Protein AF-A0A2V7PNG8-F1 (afdb_monomer_lite)

Sequence (166 aa):
MQPSFSPGNSGARDGFGFNGSASGFPTGAVTLTGGGVYDPATASNTVPTETFVHSGGGFRCTAAVSQGPLSGCAEGEGVRWDTVQLLASTPFKCTGATTEAGKTATTGDHVVVLLADFYRAGDGIDESFTAKMIVSETDLDPVLPGVQNLWVEGVGCGPAVAHFSH

Secondary structure (DSSP, 8-state):
----------PPPEEEEEEEEEEESSS-EEEEEEEEEE-GGG--SSSS----EEEEEEEEEEE---SSTTTT--TT---EEEEEEE-SEEEE-SS--TTSPPEEEE-BTTEEEEEEEEE-TTSTTS-SEEEEEEEESS-S-TTSSS---EEETTTEEE-EEEEEE-

pLDDT: mean 93.32, std 11.73, range [42.94, 98.81]

Structure (mmCIF, N/CA/C/O backbone):
data_AF-A0A2V7PNG8-F1
#
_entry.id   AF-A0A2V7PNG8-F1
#
loop_
_atom_site.group_PDB
_atom_site.id
_atom_site.type_symbol
_atom_site.label_atom_id
_atom_site.label_alt_id
_atom_site.label_comp_id
_atom_site.label_asym_id
_atom_site.label_entity_id
_atom_site.label_seq_id
_atom_site.pdbx_PDB_ins_code
_atom_site.Cartn_x
_atom_site.Cartn_y
_atom_site.Cartn_z
_atom_site.occupancy
_atom_site.B_iso_or_equiv
_atom_site.auth_seq_id
_atom_site.auth_comp_id
_atom_site.auth_asym_id
_atom_site.auth_atom_id
_atom_site.pdbx_PDB_model_num
ATOM 1 N N . MET A 1 1 ? 18.066 -6.523 -46.101 1.00 45.47 1 MET A N 1
ATOM 2 C CA . MET A 1 1 ? 17.440 -5.938 -44.899 1.00 45.47 1 MET A CA 1
ATOM 3 C C . MET A 1 1 ? 17.789 -6.847 -43.734 1.00 45.47 1 MET A C 1
ATOM 5 O O . MET A 1 1 ? 17.307 -7.970 -43.708 1.00 45.47 1 MET A O 1
ATOM 9 N N . GLN A 1 2 ? 18.717 -6.440 -42.866 1.00 42.94 2 GLN A N 1
ATOM 10 C CA . GLN A 1 2 ? 18.974 -7.168 -41.619 1.00 42.94 2 GLN A CA 1
ATOM 11 C C . GLN A 1 2 ? 17.914 -6.757 -40.591 1.00 42.94 2 GLN A C 1
ATOM 13 O O . GLN A 1 2 ? 17.628 -5.562 -40.499 1.00 42.94 2 GLN A O 1
ATOM 18 N N . PRO A 1 3 ? 17.336 -7.696 -39.828 1.00 50.00 3 PRO A N 1
ATOM 19 C CA . PRO A 1 3 ? 16.522 -7.342 -38.680 1.00 50.00 3 PRO A CA 1
ATOM 20 C C . PRO A 1 3 ? 17.426 -6.704 -37.620 1.00 50.00 3 PRO A C 1
ATOM 22 O O . PRO A 1 3 ? 18.415 -7.291 -37.181 1.00 50.00 3 PRO A O 1
ATOM 25 N N . SER A 1 4 ? 17.105 -5.470 -37.247 1.00 60.12 4 SER A N 1
ATOM 26 C CA . SER A 1 4 ? 17.659 -4.806 -36.076 1.00 60.12 4 SER A CA 1
ATOM 27 C C . SER A 1 4 ? 17.039 -5.437 -34.832 1.00 60.12 4 SER A C 1
ATOM 29 O O . SER A 1 4 ? 15.844 -5.274 -34.590 1.00 60.12 4 SER A O 1
ATOM 31 N N . PHE A 1 5 ? 17.835 -6.160 -34.052 1.00 55.84 5 PHE A N 1
ATOM 32 C CA . PHE A 1 5 ? 17.451 -6.543 -32.699 1.00 55.84 5 PHE A CA 1
ATOM 33 C C . PHE A 1 5 ? 17.743 -5.354 -31.787 1.00 55.84 5 PHE A C 1
ATOM 35 O O . PHE A 1 5 ? 18.904 -4.993 -31.592 1.00 55.84 5 PHE A O 1
ATOM 42 N N . SER A 1 6 ? 16.694 -4.715 -31.272 1.00 62.66 6 SER A N 1
ATOM 43 C CA . SER A 1 6 ? 16.839 -3.747 -30.187 1.00 62.66 6 SER A CA 1
ATOM 44 C C . SER A 1 6 ? 17.440 -4.472 -28.980 1.00 62.66 6 SER A C 1
ATOM 46 O O . SER A 1 6 ? 16.932 -5.539 -28.624 1.00 62.66 6 SER A O 1
ATOM 48 N N . PRO A 1 7 ? 18.499 -3.948 -28.339 1.00 47.41 7 PRO A N 1
ATOM 49 C CA . PRO A 1 7 ? 18.917 -4.472 -27.051 1.00 47.41 7 PRO A CA 1
ATOM 50 C C . PRO A 1 7 ? 17.752 -4.245 -26.086 1.00 47.41 7 PRO A C 1
ATOM 52 O O . PRO A 1 7 ? 17.360 -3.105 -25.838 1.00 47.41 7 PRO A O 1
ATOM 55 N N . GLY A 1 8 ? 17.144 -5.330 -25.604 1.00 48.12 8 GLY A N 1
ATOM 56 C CA . GLY A 1 8 ? 16.192 -5.241 -24.508 1.00 48.12 8 GLY A CA 1
ATOM 57 C C . GLY A 1 8 ? 16.910 -4.587 -23.337 1.00 48.12 8 GLY A C 1
ATOM 58 O O . GLY A 1 8 ? 17.963 -5.071 -22.923 1.00 48.12 8 GLY A O 1
ATOM 59 N N . ASN A 1 9 ? 16.381 -3.467 -22.850 1.00 47.97 9 ASN A N 1
ATOM 60 C CA . ASN A 1 9 ? 16.849 -2.875 -21.610 1.00 47.97 9 ASN A CA 1
ATOM 61 C C . ASN A 1 9 ? 16.560 -3.911 -20.518 1.00 47.97 9 ASN A C 1
ATOM 63 O O . ASN A 1 9 ? 15.408 -4.100 -20.133 1.00 47.97 9 ASN A O 1
ATOM 67 N N . SER A 1 10 ? 17.573 -4.660 -20.087 1.00 48.75 10 SER A N 1
ATOM 68 C CA . SER A 1 10 ? 17.482 -5.452 -18.868 1.00 48.75 10 SER A CA 1
ATOM 69 C C . SER A 1 10 ? 17.527 -4.458 -17.714 1.00 48.75 10 SER A C 1
ATOM 71 O O . SER A 1 10 ? 18.589 -4.243 -17.129 1.00 48.75 10 SER A O 1
ATOM 73 N N . GLY A 1 11 ? 16.415 -3.761 -17.468 1.00 59.41 11 GLY A N 1
ATOM 74 C CA . GLY A 1 11 ? 16.283 -2.9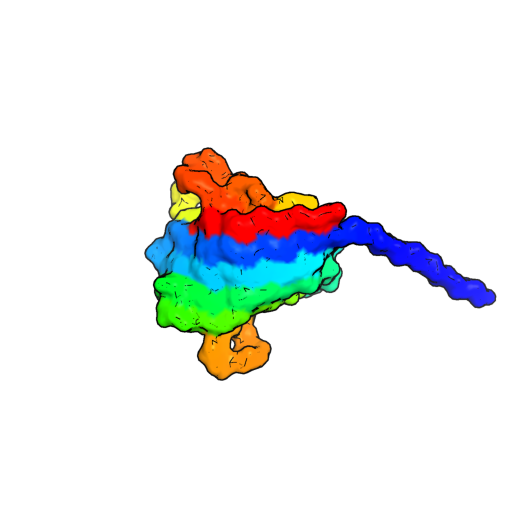51 -16.267 1.00 59.41 11 GLY A CA 1
ATOM 75 C C . GLY A 1 11 ? 16.569 -3.833 -15.058 1.00 59.41 11 GLY A C 1
ATOM 76 O O . GLY A 1 11 ? 16.237 -5.027 -15.062 1.00 59.41 11 GLY A O 1
ATOM 77 N N . ALA A 1 12 ? 17.286 -3.277 -14.082 1.00 79.56 12 ALA A N 1
ATOM 78 C CA . ALA A 1 12 ? 17.491 -3.952 -12.813 1.00 79.56 12 ALA A CA 1
ATOM 79 C C . ALA A 1 12 ? 16.104 -4.236 -12.230 1.00 79.56 12 ALA A C 1
ATOM 81 O O . ALA A 1 12 ? 15.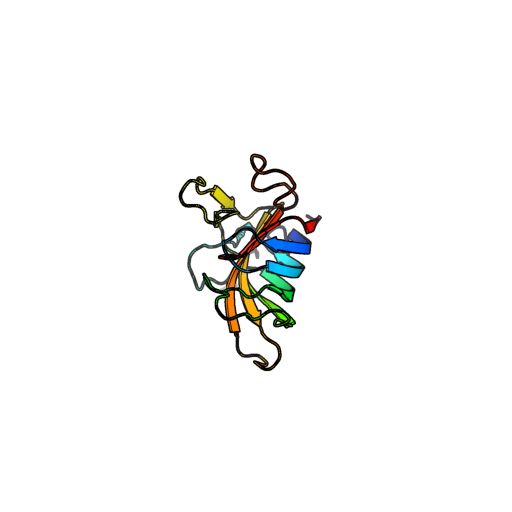266 -3.340 -12.135 1.00 79.56 12 ALA A O 1
ATOM 82 N N . ARG A 1 13 ? 15.831 -5.515 -11.981 1.00 92.00 13 ARG A N 1
ATOM 83 C CA . ARG A 1 13 ? 14.548 -5.952 -11.450 1.00 92.00 13 ARG A CA 1
ATOM 84 C C . ARG A 1 13 ? 14.698 -6.098 -9.956 1.00 92.00 13 ARG A C 1
ATOM 86 O O . ARG A 1 13 ? 15.485 -6.931 -9.516 1.00 92.00 13 ARG A O 1
ATOM 93 N N . ASP A 1 14 ? 13.884 -5.362 -9.229 1.00 96.00 14 ASP A N 1
ATOM 94 C CA . ASP A 1 14 ? 13.844 -5.414 -7.782 1.00 96.00 14 ASP A CA 1
ATOM 95 C C . ASP A 1 14 ? 12.798 -6.425 -7.325 1.00 96.00 14 ASP A C 1
ATOM 97 O O . ASP A 1 14 ? 11.709 -6.547 -7.895 1.00 96.00 14 ASP A O 1
ATOM 101 N N . GLY A 1 15 ? 13.141 -7.175 -6.288 1.00 97.56 15 GLY A N 1
ATOM 102 C CA . GLY A 1 15 ? 12.228 -8.046 -5.563 1.00 97.56 15 GLY A CA 1
ATOM 103 C C . GLY A 1 15 ? 11.742 -7.367 -4.292 1.00 97.56 15 GLY A C 1
ATOM 104 O O . GLY A 1 15 ? 12.505 -6.666 -3.631 1.00 97.56 15 GLY A O 1
ATOM 105 N N . PHE A 1 16 ? 10.491 -7.614 -3.912 1.00 98.38 16 PHE A N 1
ATOM 106 C CA . PHE A 1 16 ? 9.974 -7.205 -2.609 1.00 98.38 16 PHE A CA 1
ATOM 107 C C . PHE A 1 16 ? 9.065 -8.274 -2.006 1.00 98.38 16 PHE A C 1
ATOM 109 O O . PHE A 1 16 ? 8.413 -9.041 -2.716 1.00 98.38 16 PHE A O 1
ATOM 116 N N . GLY A 1 17 ? 8.995 -8.308 -0.681 1.00 98.44 17 GLY A N 1
ATOM 117 C CA . GLY A 1 17 ? 8.070 -9.144 0.072 1.00 98.44 17 GLY A CA 1
ATOM 118 C C . GLY A 1 17 ? 7.663 -8.461 1.366 1.00 98.44 17 GLY A C 1
ATOM 119 O O . GLY A 1 17 ? 8.470 -7.764 1.978 1.00 98.44 17 GLY A O 1
ATOM 120 N N . PHE A 1 18 ? 6.412 -8.639 1.781 1.00 98.69 18 PHE A N 1
ATOM 121 C CA . PHE A 1 18 ? 5.902 -8.000 2.983 1.00 98.69 18 PHE A CA 1
ATOM 122 C C . PHE A 1 18 ? 4.771 -8.768 3.676 1.00 98.69 18 PHE A C 1
ATOM 124 O O . PHE A 1 18 ? 4.044 -9.568 3.080 1.00 98.69 18 PHE A O 1
ATOM 131 N N . ASN A 1 19 ? 4.612 -8.477 4.964 1.00 98.56 19 ASN A N 1
ATOM 132 C CA . ASN A 1 19 ? 3.458 -8.841 5.778 1.00 98.56 19 ASN A CA 1
ATOM 133 C C . ASN A 1 19 ? 3.186 -7.703 6.765 1.00 98.56 19 ASN A C 1
ATOM 135 O O . ASN A 1 19 ? 4.076 -7.338 7.537 1.00 98.56 19 ASN A O 1
ATOM 139 N N . GLY A 1 20 ? 1.985 -7.132 6.736 1.00 98.38 20 GLY A N 1
ATOM 140 C CA . GLY A 1 20 ? 1.649 -5.999 7.586 1.00 98.38 20 GLY A CA 1
ATOM 141 C C . GLY A 1 20 ? 0.165 -5.692 7.671 1.00 98.38 20 GLY A C 1
ATOM 142 O O . GLY A 1 20 ? -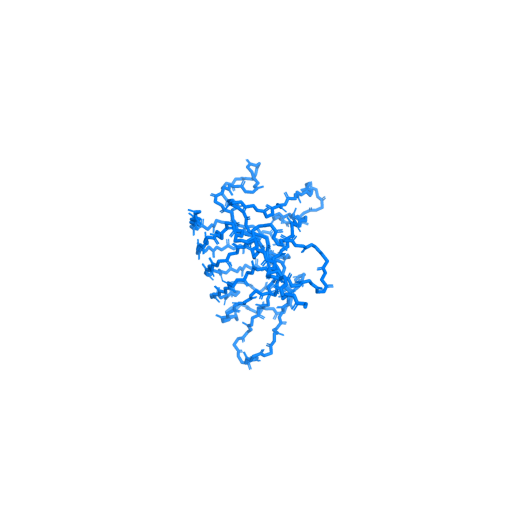0.695 -6.405 7.146 1.00 98.38 20 GLY A O 1
ATOM 143 N N . SER A 1 21 ? -0.126 -4.590 8.348 1.00 98.38 21 SER A N 1
ATOM 144 C CA . SER A 1 21 ? -1.477 -4.063 8.507 1.00 98.38 21 SER A CA 1
ATOM 145 C C . SER A 1 21 ? -1.505 -2.564 8.276 1.00 98.38 21 SER A C 1
ATOM 147 O O . SER A 1 21 ? -0.551 -1.882 8.643 1.00 98.38 21 SER A O 1
ATOM 149 N N . ALA A 1 22 ? -2.608 -2.053 7.739 1.00 98.31 22 ALA A N 1
ATOM 150 C CA . ALA A 1 22 ? -2.826 -0.626 7.547 1.00 98.31 22 ALA A CA 1
ATOM 151 C C . ALA A 1 22 ? -4.169 -0.192 8.141 1.00 98.31 22 ALA A C 1
ATOM 153 O O . ALA A 1 22 ? -5.178 -0.895 8.024 1.00 98.31 22 ALA A O 1
ATOM 154 N N . SER A 1 23 ? -4.169 0.971 8.783 1.00 97.88 23 SER A N 1
ATOM 155 C CA . SER A 1 23 ? -5.347 1.653 9.320 1.00 97.88 23 SER A CA 1
ATOM 156 C C . SER A 1 23 ? -5.029 3.138 9.529 1.00 97.88 23 SER A C 1
ATOM 158 O O . SER A 1 23 ? -3.911 3.591 9.298 1.00 97.88 23 SER A O 1
ATOM 160 N N . GLY A 1 24 ? -6.006 3.934 9.947 1.00 96.12 24 GLY A N 1
ATOM 161 C CA . GLY A 1 24 ? -5.769 5.329 10.332 1.00 96.12 24 GLY A CA 1
ATOM 162 C C . GLY A 1 24 ? -6.768 6.303 9.737 1.00 96.12 24 GLY A C 1
ATOM 163 O O . GLY A 1 24 ? -7.021 7.340 10.346 1.00 96.12 24 GLY A O 1
ATOM 164 N N . PHE A 1 25 ? -7.387 5.963 8.604 1.00 96.19 25 PHE A N 1
ATOM 165 C CA . PHE A 1 25 ? -8.580 6.671 8.146 1.00 96.19 25 PHE A CA 1
ATOM 166 C C . PHE A 1 25 ? -9.740 6.456 9.133 1.00 96.19 25 PHE A C 1
ATOM 168 O O . PHE A 1 25 ? -9.692 5.534 9.951 1.00 96.19 25 PHE A O 1
ATOM 175 N N . PRO A 1 26 ? -10.799 7.291 9.081 1.00 95.81 26 PRO A N 1
ATOM 176 C CA . PRO A 1 26 ? -11.883 7.246 10.065 1.00 95.81 26 PRO A CA 1
ATOM 177 C C . PRO A 1 26 ? -12.559 5.880 10.240 1.00 95.81 26 PRO A C 1
ATOM 179 O O . PRO A 1 26 ? -13.090 5.603 11.313 1.00 95.81 26 PRO A O 1
ATOM 182 N N . THR A 1 27 ? -12.553 5.031 9.210 1.00 95.69 27 THR A N 1
ATOM 183 C CA . THR A 1 27 ? -13.005 3.638 9.310 1.00 95.69 27 THR A CA 1
ATOM 184 C C . THR A 1 27 ? -12.019 2.701 8.623 1.00 95.69 27 THR A C 1
ATOM 186 O O . THR A 1 27 ? -11.191 3.141 7.826 1.00 95.69 27 THR A O 1
ATOM 189 N N . GLY A 1 28 ? -12.149 1.402 8.872 1.00 96.81 28 GLY A N 1
ATOM 190 C CA . GLY A 1 28 ? -11.401 0.394 8.139 1.00 96.81 28 GLY A CA 1
ATOM 191 C C . GLY A 1 28 ? -10.034 0.068 8.725 1.00 96.81 28 GLY A C 1
ATOM 192 O O . GLY A 1 28 ? -9.296 0.915 9.225 1.00 96.81 28 GLY A O 1
ATOM 193 N N . ALA A 1 29 ? -9.703 -1.209 8.628 1.00 98.31 29 ALA A N 1
ATOM 194 C CA . ALA A 1 29 ? -8.377 -1.736 8.880 1.00 98.31 29 ALA A CA 1
ATOM 195 C C . ALA A 1 29 ? -8.194 -2.959 7.990 1.00 98.31 29 ALA A C 1
ATOM 197 O O . ALA A 1 29 ? -9.150 -3.701 7.739 1.00 98.31 29 ALA A O 1
ATOM 198 N N . VAL A 1 30 ? -6.980 -3.159 7.496 1.00 98.50 30 VAL A N 1
ATOM 199 C CA . VAL A 1 30 ? -6.654 -4.257 6.586 1.00 98.50 30 VAL A CA 1
ATOM 200 C C . VAL A 1 30 ? -5.364 -4.935 7.014 1.00 98.50 30 VAL A C 1
ATOM 202 O O . VAL A 1 30 ? -4.464 -4.299 7.559 1.00 98.50 30 VAL A O 1
ATOM 205 N N . THR A 1 31 ? -5.265 -6.227 6.732 1.00 98.50 31 THR A N 1
ATOM 206 C CA . THR A 1 31 ? -4.017 -6.991 6.774 1.00 98.50 31 THR A CA 1
ATOM 207 C C . THR A 1 31 ? -3.680 -7.455 5.372 1.00 98.50 31 THR A C 1
ATOM 209 O O . THR A 1 31 ? -4.556 -7.961 4.663 1.00 98.50 31 THR A O 1
ATOM 212 N N . LEU A 1 32 ? -2.419 -7.296 4.986 1.00 98.44 32 LEU A N 1
ATOM 213 C CA . LEU A 1 32 ? -1.917 -7.690 3.682 1.00 98.44 32 LEU A CA 1
ATOM 214 C C . LEU A 1 32 ? -0.638 -8.501 3.839 1.00 98.44 32 LEU A C 1
ATOM 216 O O . LEU A 1 32 ? 0.228 -8.197 4.661 1.00 98.44 32 LEU A O 1
ATOM 220 N N . THR A 1 33 ? -0.510 -9.504 2.988 1.00 98.50 33 THR A N 1
ATOM 221 C CA . THR A 1 33 ? 0.754 -10.172 2.707 1.00 98.50 33 THR A CA 1
ATOM 222 C C . THR A 1 33 ? 0.994 -10.129 1.216 1.00 98.50 33 THR A C 1
ATOM 224 O O . THR A 1 33 ? 0.051 -10.002 0.433 1.00 98.50 33 THR A O 1
ATOM 227 N N . GLY A 1 34 ? 2.240 -10.281 0.801 1.00 98.06 34 GLY A N 1
ATOM 228 C CA . GLY A 1 34 ? 2.539 -10.496 -0.601 1.00 98.06 34 GLY A CA 1
ATOM 229 C C . GLY A 1 34 ? 3.943 -10.080 -0.957 1.00 98.06 34 GLY A C 1
ATOM 230 O O . GLY A 1 34 ? 4.821 -9.981 -0.102 1.00 98.06 34 GLY A O 1
ATOM 231 N N . GLY A 1 35 ? 4.142 -9.870 -2.243 1.00 98.12 35 GLY A N 1
ATOM 232 C CA . GLY A 1 35 ? 5.437 -9.554 -2.805 1.00 98.12 35 GLY A CA 1
ATOM 233 C C . GLY A 1 35 ? 5.459 -9.841 -4.290 1.00 98.12 35 GLY A C 1
ATOM 234 O O . GLY A 1 35 ? 4.440 -10.199 -4.889 1.00 98.12 35 GLY A O 1
ATOM 235 N N . GLY A 1 36 ? 6.635 -9.698 -4.875 1.00 97.94 36 GLY A N 1
ATOM 236 C CA . GLY A 1 36 ? 6.844 -9.951 -6.284 1.00 97.94 36 GLY A CA 1
ATOM 237 C C . GLY A 1 36 ? 8.108 -9.299 -6.802 1.00 97.94 36 GLY A C 1
ATOM 238 O O . GLY A 1 36 ? 9.061 -9.079 -6.056 1.00 97.94 36 GLY A O 1
ATOM 239 N N 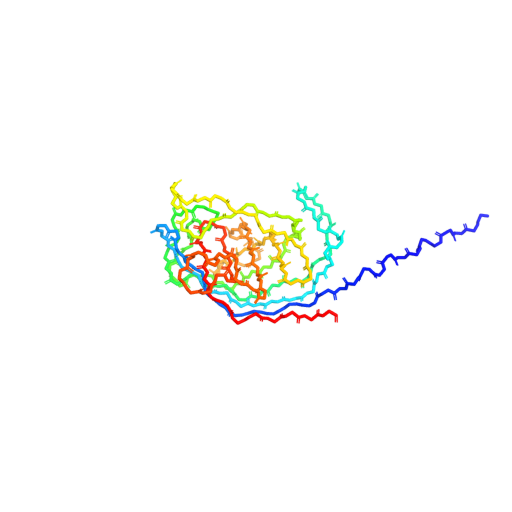. VAL A 1 37 ? 8.095 -9.014 -8.098 1.00 97.94 37 VAL A N 1
ATOM 240 C CA . VAL A 1 37 ? 9.213 -8.409 -8.823 1.00 97.94 37 VAL A CA 1
ATOM 241 C C . VAL A 1 37 ? 8.723 -7.215 -9.635 1.00 97.94 37 VAL A C 1
ATOM 243 O O . VAL A 1 37 ? 7.621 -7.265 -10.185 1.00 97.94 37 VAL A O 1
ATOM 246 N N . TYR A 1 38 ? 9.525 -6.159 -9.726 1.00 97.81 38 TYR A N 1
ATOM 247 C CA . TYR A 1 38 ? 9.213 -4.946 -10.480 1.00 97.81 38 TYR A CA 1
ATOM 248 C C . TYR A 1 38 ? 10.466 -4.330 -11.115 1.00 97.81 38 TYR A C 1
ATOM 250 O O . TYR A 1 38 ? 11.585 -4.700 -10.778 1.00 97.81 38 TYR A O 1
ATOM 258 N N . ASP A 1 39 ? 10.273 -3.427 -12.076 1.00 97.25 39 ASP A N 1
ATOM 259 C CA . ASP A 1 39 ? 11.339 -2.618 -12.679 1.00 97.25 39 ASP A CA 1
ATOM 260 C C . ASP A 1 39 ? 10.973 -1.136 -12.503 1.00 97.25 39 ASP A C 1
ATOM 262 O O . ASP A 1 39 ? 10.072 -0.647 -13.207 1.00 97.25 39 ASP A O 1
ATOM 266 N N . PRO A 1 40 ? 11.646 -0.410 -11.588 1.00 96.56 40 PRO A N 1
ATOM 267 C CA . PRO A 1 40 ? 11.369 1.000 -11.327 1.00 96.56 40 PRO A CA 1
ATOM 268 C C . PRO A 1 40 ? 11.409 1.879 -12.582 1.00 96.56 40 PRO A C 1
ATOM 270 O O . PRO A 1 40 ? 10.655 2.849 -12.676 1.00 96.56 40 PRO A O 1
ATOM 273 N N . ALA A 1 41 ? 12.242 1.541 -13.574 1.00 96.62 41 ALA A N 1
ATOM 274 C CA . ALA A 1 41 ? 12.402 2.336 -14.791 1.00 96.62 41 ALA A CA 1
ATOM 275 C C . ALA A 1 41 ? 11.164 2.297 -15.700 1.00 96.62 41 ALA A C 1
ATOM 277 O O . ALA A 1 41 ? 11.025 3.137 -16.590 1.00 96.62 41 ALA A O 1
ATOM 278 N N . THR A 1 42 ? 10.264 1.335 -15.484 1.00 97.25 42 THR A N 1
ATOM 279 C CA . THR A 1 42 ? 9.012 1.207 -16.241 1.00 97.25 42 THR A CA 1
ATOM 280 C C . THR A 1 42 ? 7.828 1.914 -15.584 1.00 97.25 42 THR A C 1
ATOM 282 O O . THR A 1 42 ? 6.766 1.998 -16.195 1.00 97.25 42 THR A O 1
ATOM 285 N N . ALA A 1 43 ? 7.979 2.417 -14.355 1.00 98.00 43 ALA A N 1
ATOM 286 C CA . ALA A 1 43 ? 6.876 2.966 -13.578 1.00 98.00 43 ALA A CA 1
ATOM 287 C C . ALA A 1 43 ? 6.213 4.172 -14.276 1.00 98.00 43 ALA A C 1
ATOM 289 O O . ALA A 1 43 ? 6.884 5.077 -14.776 1.00 98.00 43 ALA A O 1
ATOM 290 N N . SER A 1 44 ? 4.877 4.214 -14.286 1.00 98.44 44 SER A N 1
ATOM 291 C CA . SER A 1 44 ? 4.101 5.256 -14.976 1.00 98.44 44 SER A CA 1
ATOM 292 C C . SER A 1 44 ? 2.852 5.629 -14.189 1.00 98.44 44 SER A C 1
ATOM 294 O O . SER A 1 44 ? 2.175 4.768 -13.639 1.00 98.44 44 SER A O 1
ATOM 296 N N . ASN A 1 45 ? 2.512 6.917 -14.146 1.00 98.25 45 ASN A N 1
ATOM 297 C CA . ASN A 1 45 ? 1.238 7.389 -13.592 1.00 98.25 45 ASN A CA 1
ATOM 298 C C . ASN A 1 45 ? 0.106 7.479 -14.630 1.00 98.25 45 ASN A C 1
ATOM 300 O O . ASN A 1 45 ? -1.033 7.753 -14.256 1.00 98.25 45 ASN A O 1
ATOM 304 N N . THR A 1 46 ? 0.392 7.253 -15.914 1.00 97.94 46 THR A N 1
ATOM 305 C CA . THR A 1 46 ? -0.634 7.177 -16.962 1.00 97.94 46 THR A CA 1
ATOM 306 C C . THR A 1 46 ? -1.274 5.795 -16.918 1.00 97.94 46 THR A C 1
ATOM 308 O O . THR A 1 46 ? -0.560 4.799 -16.999 1.00 97.94 46 THR A O 1
ATOM 311 N N . VAL A 1 47 ? -2.599 5.708 -16.802 1.00 94.25 47 VAL A N 1
ATOM 312 C CA . VAL A 1 47 ? -3.324 4.429 -16.721 1.00 94.25 47 VAL A CA 1
ATOM 313 C C . VAL A 1 47 ? -4.306 4.317 -17.901 1.00 94.25 47 VAL A C 1
ATOM 315 O O . VAL A 1 47 ? -5.068 5.263 -18.115 1.00 94.25 47 VAL A O 1
ATOM 318 N N . PRO A 1 48 ? -4.327 3.197 -18.653 1.00 94.50 48 PRO A N 1
ATOM 319 C CA . PRO A 1 48 ? -3.406 2.063 -18.554 1.00 94.50 48 PRO A CA 1
ATOM 320 C C . PRO A 1 48 ? -2.077 2.336 -19.283 1.00 94.50 48 PRO A C 1
ATOM 322 O O . PRO A 1 48 ? -2.064 2.827 -20.412 1.00 94.50 48 PRO A O 1
ATOM 325 N N . THR A 1 49 ? -0.959 1.980 -18.653 1.00 95.75 49 THR A N 1
ATOM 326 C CA . THR A 1 49 ? 0.364 1.836 -19.283 1.00 95.75 49 THR A CA 1
ATOM 327 C C . THR A 1 49 ? 0.907 0.461 -18.924 1.00 95.75 49 THR A C 1
ATOM 329 O O . THR A 1 49 ? 0.845 0.060 -17.766 1.00 95.75 49 THR A O 1
ATOM 332 N N . GLU A 1 50 ? 1.471 -0.253 -19.895 1.00 95.38 50 GLU A N 1
ATOM 333 C CA . GLU A 1 50 ? 2.200 -1.484 -19.598 1.00 95.38 50 GLU A CA 1
ATOM 334 C C . GLU A 1 50 ? 3.477 -1.151 -18.815 1.00 95.38 50 GLU A C 1
ATOM 336 O O . GLU A 1 50 ? 4.337 -0.405 -19.284 1.00 95.38 50 GLU A O 1
ATOM 341 N N . THR A 1 51 ? 3.587 -1.702 -17.610 1.00 97.62 51 THR A N 1
ATOM 342 C CA . THR A 1 51 ? 4.739 -1.547 -16.713 1.00 97.62 51 THR A CA 1
ATOM 343 C C . THR A 1 51 ? 5.190 -2.920 -16.241 1.00 97.62 51 THR A C 1
ATOM 345 O O . THR A 1 51 ? 4.359 -3.818 -16.104 1.00 97.62 51 THR A O 1
ATOM 348 N N . PHE A 1 52 ? 6.472 -3.097 -15.939 1.00 97.75 52 PHE A N 1
ATOM 349 C CA . PHE A 1 52 ? 6.968 -4.376 -15.453 1.00 97.75 52 PHE A CA 1
ATOM 350 C C . PHE A 1 52 ? 6.759 -4.485 -13.943 1.00 97.75 52 PHE A C 1
ATOM 352 O O . PHE A 1 52 ? 7.515 -3.935 -13.140 1.00 97.75 52 PHE A O 1
ATOM 359 N N . VAL A 1 53 ? 5.722 -5.227 -13.568 1.00 97.81 53 VAL A N 1
ATOM 360 C CA . VAL A 1 53 ? 5.482 -5.671 -12.201 1.00 97.81 53 VAL A CA 1
ATOM 361 C C . VAL A 1 53 ? 4.677 -6.963 -12.211 1.00 97.81 53 VAL A C 1
ATOM 363 O O . VAL A 1 53 ? 3.693 -7.109 -12.934 1.00 97.81 53 VAL A O 1
ATOM 366 N N . HIS A 1 54 ? 5.105 -7.915 -11.394 1.00 98.00 54 HIS A N 1
ATOM 367 C CA . HIS A 1 54 ? 4.388 -9.153 -11.141 1.00 98.00 54 HIS A CA 1
ATOM 368 C C . HIS A 1 54 ? 4.351 -9.368 -9.637 1.00 98.00 54 HIS A C 1
ATOM 370 O O . HIS A 1 54 ? 5.296 -9.905 -9.057 1.00 98.00 54 HIS A O 1
ATOM 376 N N . SER A 1 55 ? 3.266 -8.921 -9.013 1.00 98.25 55 SER A N 1
ATOM 377 C CA . SER A 1 55 ? 3.058 -9.055 -7.577 1.00 98.25 55 SER A CA 1
ATOM 378 C C . SER A 1 55 ? 1.603 -9.299 -7.218 1.00 98.25 55 SER A C 1
ATOM 380 O O . SER A 1 55 ? 0.679 -8.928 -7.944 1.00 98.25 55 SER A O 1
ATOM 382 N N . GLY A 1 56 ? 1.426 -9.915 -6.060 1.00 98.38 56 GLY A N 1
ATOM 383 C CA . GLY A 1 56 ? 0.135 -10.165 -5.449 1.00 98.38 56 GLY A CA 1
ATOM 384 C C . GLY A 1 56 ? 0.313 -10.783 -4.071 1.00 98.38 56 GLY A C 1
ATOM 385 O O . GLY A 1 56 ? 1.436 -10.957 -3.580 1.00 98.38 56 GLY A O 1
ATOM 386 N N . GLY A 1 57 ? -0.797 -11.142 -3.444 1.00 98.19 57 GLY A N 1
ATOM 387 C CA . GLY A 1 57 ? -0.759 -11.830 -2.163 1.00 98.19 57 GLY A CA 1
ATOM 388 C C . GLY A 1 57 ? -2.100 -11.877 -1.452 1.00 98.19 57 GLY A C 1
ATOM 389 O O . GLY A 1 57 ? -3.154 -11.801 -2.082 1.00 98.19 57 GLY A O 1
ATOM 390 N N . GLY A 1 58 ? -2.053 -12.063 -0.134 1.00 98.06 58 GLY A N 1
ATOM 391 C CA . GLY A 1 58 ? -3.234 -12.153 0.716 1.00 98.06 58 GLY A CA 1
ATOM 392 C C . GLY A 1 58 ? -3.756 -10.777 1.110 1.00 98.06 58 GLY A C 1
ATOM 393 O O . GLY A 1 58 ? -2.983 -9.858 1.379 1.00 98.06 58 GLY A O 1
ATOM 394 N N . PHE A 1 59 ? -5.075 -10.648 1.180 1.00 97.81 59 PHE A N 1
ATOM 395 C CA . PHE A 1 59 ? -5.763 -9.433 1.606 1.00 97.81 59 PHE A CA 1
ATOM 396 C C . PHE A 1 59 ? -6.936 -9.803 2.507 1.00 97.81 59 PHE A C 1
ATOM 398 O O . PHE A 1 59 ? -7.667 -10.743 2.204 1.00 97.81 59 PHE A O 1
ATOM 405 N N . ARG A 1 60 ? -7.126 -9.062 3.601 1.00 97.88 60 ARG A N 1
ATOM 406 C CA . ARG A 1 60 ? -8.308 -9.181 4.459 1.00 97.88 60 ARG A CA 1
ATOM 407 C C . ARG A 1 60 ? -8.628 -7.857 5.141 1.00 97.88 60 ARG A C 1
ATOM 409 O O . ARG A 1 60 ? -7.734 -7.237 5.715 1.00 97.88 60 ARG A O 1
ATOM 416 N N . CYS A 1 61 ? -9.897 -7.472 5.161 1.00 97.81 61 CYS A N 1
ATOM 417 C CA . CYS A 1 61 ? -10.404 -6.398 6.006 1.00 97.81 61 CYS A CA 1
ATOM 418 C C . CYS A 1 61 ? -10.582 -6.916 7.436 1.00 97.81 61 CYS A C 1
ATOM 420 O O . CYS A 1 61 ? -11.318 -7.868 7.692 1.00 97.81 61 CYS A O 1
ATOM 422 N N . THR A 1 62 ? -9.879 -6.313 8.388 1.00 98.12 62 THR A N 1
ATOM 423 C CA . THR A 1 62 ? -10.001 -6.600 9.826 1.00 98.12 62 THR A CA 1
ATOM 424 C C . THR A 1 62 ? -10.966 -5.654 10.533 1.00 98.12 62 THR A C 1
ATOM 426 O O . THR A 1 62 ? -11.339 -5.920 11.668 1.00 98.12 62 THR A O 1
ATOM 429 N N . ALA A 1 63 ? -11.402 -4.590 9.859 1.00 98.12 63 ALA A N 1
ATOM 430 C CA . ALA A 1 63 ? -12.552 -3.773 10.223 1.00 98.12 63 ALA A CA 1
ATOM 431 C C . ALA A 1 63 ? -13.219 -3.248 8.945 1.00 98.12 63 ALA A C 1
ATOM 433 O O . ALA A 1 63 ? -12.546 -3.073 7.926 1.00 98.12 63 ALA A O 1
ATOM 434 N N . ALA A 1 64 ? -14.525 -2.980 9.002 1.00 97.50 64 ALA A N 1
ATOM 435 C CA . ALA A 1 64 ? -15.281 -2.517 7.841 1.00 97.50 64 ALA A CA 1
ATOM 436 C C . ALA A 1 64 ? -14.744 -1.184 7.293 1.00 97.50 64 ALA A C 1
ATOM 438 O O . ALA A 1 64 ? -14.550 -0.226 8.047 1.00 97.50 64 ALA A O 1
ATOM 439 N N . VAL A 1 65 ? -14.544 -1.118 5.976 1.00 97.75 65 VAL A N 1
ATOM 440 C CA . VAL A 1 65 ? -14.093 0.082 5.263 1.00 97.75 65 VAL A CA 1
ATOM 441 C C . VAL A 1 65 ? -15.302 0.781 4.641 1.00 97.75 65 VAL A C 1
ATOM 443 O O . VAL A 1 65 ? -16.031 0.191 3.847 1.00 97.75 65 VAL A O 1
ATOM 446 N N . SER A 1 66 ? -15.521 2.046 5.000 1.00 97.06 66 SER A N 1
ATOM 447 C CA . SER A 1 66 ? -16.680 2.848 4.558 1.00 97.06 66 SER A CA 1
ATOM 448 C C . SER A 1 66 ? -16.291 4.088 3.748 1.00 97.06 66 SER A C 1
ATOM 450 O O . SER A 1 66 ? -17.111 4.983 3.542 1.00 97.06 66 SER A O 1
ATOM 452 N N . GLN A 1 67 ? -15.033 4.178 3.310 1.00 96.12 67 GLN A N 1
ATOM 453 C CA . GLN A 1 67 ? -14.549 5.281 2.486 1.00 96.12 67 GLN A CA 1
ATOM 454 C C . GLN A 1 67 ? -13.511 4.826 1.466 1.00 96.12 67 GLN A C 1
ATOM 456 O O . GLN A 1 67 ? -12.890 3.775 1.607 1.00 96.12 67 GLN A O 1
ATOM 461 N N . GLY A 1 68 ? -13.287 5.680 0.468 1.00 96.00 68 GLY A N 1
ATOM 462 C CA . GLY A 1 68 ? -12.284 5.440 -0.558 1.00 96.00 68 GLY A CA 1
ATOM 463 C C . GLY A 1 68 ? -12.610 4.229 -1.439 1.00 96.00 68 GLY A C 1
ATOM 464 O O . GLY A 1 68 ? -13.758 3.779 -1.473 1.00 96.00 68 GLY A O 1
ATOM 465 N N . PRO A 1 69 ? -11.612 3.713 -2.170 1.00 97.38 69 PRO A N 1
ATOM 466 C CA . PRO A 1 69 ? -11.845 2.671 -3.165 1.00 97.38 69 PRO A CA 1
ATOM 467 C C . PRO A 1 69 ? -12.238 1.309 -2.579 1.00 97.38 69 PRO A C 1
ATOM 469 O O . PRO A 1 69 ? -12.925 0.549 -3.245 1.00 97.38 69 PRO A O 1
ATOM 472 N N . LEU A 1 70 ? -11.862 1.017 -1.327 1.00 97.00 70 LEU A N 1
ATOM 473 C CA . LEU A 1 70 ? -12.233 -0.222 -0.627 1.00 97.00 70 LEU A CA 1
ATOM 474 C C . LEU A 1 70 ? -13.583 -0.118 0.112 1.00 97.00 70 LEU A C 1
ATOM 476 O O . LEU A 1 70 ? -13.920 -0.990 0.916 1.00 97.00 70 LEU A O 1
ATOM 480 N N . SER A 1 71 ? -14.351 0.957 -0.102 1.00 96.88 71 SER A N 1
ATOM 481 C CA . SER A 1 71 ? -15.653 1.137 0.545 1.00 96.88 71 SER A CA 1
ATOM 482 C C . SER A 1 71 ? -16.588 -0.034 0.233 1.00 96.88 71 SER A C 1
ATOM 484 O O . SER A 1 71 ? -16.838 -0.349 -0.929 1.00 96.88 71 SER A O 1
ATOM 486 N N . GLY A 1 72 ? -17.119 -0.669 1.278 1.00 94.94 72 GLY A N 1
ATOM 487 C CA . GLY A 1 72 ? -17.951 -1.869 1.166 1.00 94.94 72 GLY A CA 1
ATOM 488 C C . GLY A 1 72 ? -17.220 -3.178 1.463 1.00 94.94 72 GLY A C 1
ATOM 489 O O . GLY A 1 72 ? -17.866 -4.222 1.468 1.00 94.94 72 GLY A O 1
ATOM 490 N N . CYS A 1 73 ? -15.918 -3.143 1.760 1.00 96.19 73 CYS A N 1
ATOM 491 C CA . CYS A 1 73 ? -15.223 -4.293 2.332 1.00 96.19 73 CYS A CA 1
ATOM 492 C C . CYS A 1 73 ? -15.626 -4.472 3.803 1.00 96.19 73 CYS A C 1
ATOM 494 O O . CYS A 1 73 ? -15.265 -3.652 4.658 1.00 96.19 73 CYS A O 1
ATOM 496 N N . ALA A 1 74 ? -16.394 -5.518 4.106 1.00 96.62 74 ALA A N 1
ATOM 497 C CA . ALA A 1 74 ? -16.847 -5.799 5.464 1.00 96.62 74 ALA A CA 1
ATOM 498 C C . ALA A 1 74 ? -15.754 -6.471 6.308 1.00 96.62 74 ALA A C 1
ATOM 500 O O . ALA A 1 74 ? -14.794 -7.051 5.797 1.00 96.62 74 ALA A O 1
ATOM 501 N N . GLU A 1 75 ? -15.901 -6.404 7.634 1.00 97.31 75 GLU A N 1
ATOM 502 C CA . GLU A 1 75 ? -14.990 -7.105 8.534 1.00 97.31 75 GLU A CA 1
ATOM 503 C C . GLU A 1 75 ? -14.987 -8.608 8.232 1.00 97.31 75 GLU A C 1
ATOM 505 O O . GLU A 1 75 ? -16.015 -9.281 8.214 1.00 97.31 75 GLU A O 1
ATOM 510 N N . GLY A 1 76 ? -13.789 -9.128 8.010 1.00 96.38 76 GLY A N 1
ATOM 511 C CA . GLY A 1 76 ? -13.535 -10.519 7.704 1.00 96.38 76 GLY A CA 1
ATOM 512 C C . GLY A 1 76 ? -13.589 -10.893 6.231 1.00 96.38 76 GLY A C 1
ATOM 513 O O . GLY A 1 76 ? -13.219 -12.025 5.918 1.00 96.38 76 GLY A O 1
ATOM 514 N N . GLU A 1 77 ? -13.963 -9.966 5.350 1.00 95.44 77 GLU A N 1
ATOM 515 C CA . GLU A 1 77 ? -13.886 -10.144 3.902 1.00 95.44 77 GLU A CA 1
ATOM 516 C C . GLU A 1 77 ? -12.468 -9.928 3.363 1.00 95.44 77 GLU A C 1
ATOM 518 O O . GLU A 1 77 ? -11.586 -9.405 4.044 1.00 95.44 77 GLU A O 1
ATOM 523 N N . GLY A 1 78 ? -12.267 -10.319 2.107 1.00 95.12 78 GLY A N 1
ATOM 524 C CA . GLY A 1 78 ? -10.980 -10.272 1.422 1.00 95.12 78 GLY A CA 1
ATOM 525 C C . GLY A 1 78 ? -10.329 -11.650 1.335 1.00 95.12 78 GLY A C 1
ATOM 526 O O . GLY A 1 78 ? -10.399 -12.447 2.272 1.00 95.12 78 GLY A O 1
ATOM 527 N N . VAL A 1 79 ? -9.725 -11.943 0.183 1.00 95.75 79 VAL A N 1
ATOM 528 C CA . VAL A 1 79 ? -8.971 -13.186 -0.045 1.00 95.75 79 VAL A CA 1
ATOM 529 C C . VAL A 1 79 ? -7.603 -12.937 -0.659 1.00 95.75 79 VAL A C 1
ATOM 531 O O . VAL A 1 79 ? -6.608 -13.495 -0.195 1.00 95.75 79 VAL A O 1
ATOM 534 N N . ARG A 1 80 ? -7.533 -12.100 -1.693 1.00 96.31 80 ARG A N 1
ATOM 535 C CA . ARG A 1 80 ? -6.304 -11.846 -2.439 1.00 96.31 80 ARG A CA 1
ATOM 536 C C . ARG A 1 80 ? -6.282 -10.436 -3.002 1.00 96.31 80 ARG A C 1
ATOM 538 O O . ARG A 1 80 ? -7.314 -9.766 -3.049 1.00 96.31 80 ARG A O 1
ATOM 545 N N . TRP A 1 81 ? -5.108 -10.045 -3.459 1.00 98.19 81 TRP A N 1
ATOM 546 C CA . TRP A 1 81 ? -4.899 -8.898 -4.324 1.00 98.19 81 TRP A CA 1
ATOM 547 C C . TRP A 1 81 ? -3.880 -9.256 -5.407 1.00 98.19 81 TRP A C 1
ATOM 549 O O . TRP A 1 81 ? -3.052 -10.156 -5.211 1.00 98.19 81 TRP A O 1
ATOM 559 N N . ASP A 1 82 ? -3.933 -8.561 -6.534 1.00 97.50 82 ASP A N 1
ATOM 560 C CA . ASP A 1 82 ? -2.899 -8.608 -7.563 1.00 97.50 82 ASP A CA 1
ATOM 561 C C . ASP A 1 82 ? -2.702 -7.238 -8.211 1.00 97.50 82 ASP A C 1
ATOM 563 O O . ASP A 1 82 ? -3.445 -6.288 -7.968 1.00 97.50 82 ASP A O 1
ATOM 567 N N . THR A 1 83 ? -1.592 -7.104 -8.925 1.00 98.00 83 THR A N 1
ATOM 568 C CA . THR A 1 83 ? -1.136 -5.806 -9.416 1.00 98.00 83 THR A CA 1
ATOM 569 C C . THR A 1 83 ? -1.700 -5.503 -10.790 1.00 98.00 83 THR A C 1
ATOM 571 O O . THR A 1 83 ? -1.511 -6.283 -11.719 1.00 98.00 83 THR A O 1
ATOM 574 N N . VAL A 1 84 ? -2.258 -4.303 -10.935 1.00 97.94 84 VAL A N 1
ATOM 575 C CA . VAL A 1 84 ? -2.671 -3.729 -12.219 1.00 97.94 84 VAL A CA 1
ATOM 576 C C . VAL A 1 84 ? -1.497 -3.038 -12.901 1.00 97.94 84 VAL A C 1
ATOM 578 O O . VAL A 1 84 ? -1.232 -3.258 -14.080 1.00 97.94 84 VAL A O 1
ATOM 581 N N . GLN A 1 85 ? -0.800 -2.163 -12.167 1.00 98.56 85 GLN A N 1
ATOM 582 C CA . GLN A 1 85 ? 0.254 -1.316 -12.724 1.00 98.56 85 GLN A CA 1
ATOM 583 C C . GLN A 1 85 ? 1.237 -0.845 -11.645 1.00 98.56 85 GLN A C 1
ATOM 585 O O . GLN A 1 85 ? 0.842 -0.528 -10.521 1.00 98.56 85 GLN A O 1
ATOM 590 N N . LEU A 1 86 ? 2.512 -0.717 -12.017 1.00 98.75 86 LEU A N 1
ATOM 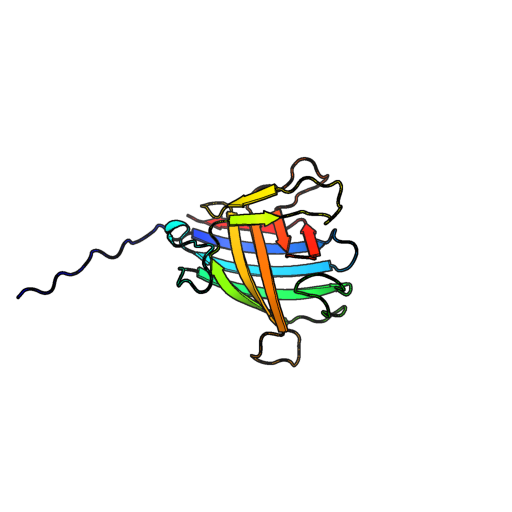591 C CA . LEU A 1 86 ? 3.533 -0.024 -11.238 1.00 98.75 86 LEU A CA 1
ATOM 592 C C . LEU A 1 86 ? 3.411 1.485 -11.470 1.00 98.75 86 LEU A C 1
ATOM 594 O O . LEU A 1 86 ? 3.605 1.984 -12.583 1.00 98.75 86 LEU A O 1
ATOM 598 N N . LEU A 1 87 ? 3.099 2.233 -10.419 1.00 98.81 87 LEU A N 1
ATOM 599 C CA . LEU A 1 87 ? 2.948 3.682 -10.499 1.00 98.81 87 LEU A CA 1
ATOM 600 C C . LEU A 1 87 ? 4.287 4.374 -10.252 1.00 98.81 87 LEU A C 1
ATOM 602 O O . LEU A 1 87 ? 5.043 3.967 -9.377 1.00 98.81 87 LEU A O 1
ATOM 606 N N . ALA A 1 88 ? 4.579 5.456 -10.980 1.00 98.69 88 ALA A N 1
ATOM 607 C CA . ALA A 1 88 ? 5.804 6.226 -10.735 1.00 98.69 88 ALA A CA 1
ATOM 608 C C . ALA A 1 88 ? 5.773 6.915 -9.361 1.00 98.69 88 ALA A C 1
ATOM 610 O O . ALA A 1 88 ? 6.780 6.968 -8.662 1.00 98.69 88 ALA A O 1
ATOM 611 N N . SER A 1 89 ? 4.608 7.411 -8.944 1.00 98.75 89 SER A N 1
ATOM 612 C CA . SER A 1 89 ? 4.404 7.998 -7.621 1.00 98.75 89 SER A CA 1
ATOM 613 C C . SER A 1 89 ? 2.931 7.990 -7.213 1.00 98.75 89 SER A C 1
ATOM 615 O O . SER A 1 89 ? 2.045 7.776 -8.039 1.00 98.75 89 SER A O 1
ATOM 617 N N . THR A 1 90 ? 2.629 8.262 -5.947 1.00 98.69 90 THR A N 1
ATOM 618 C CA . THR A 1 90 ? 1.270 8.624 -5.527 1.00 98.69 90 THR A CA 1
ATOM 619 C C . THR A 1 90 ? 1.308 9.610 -4.365 1.00 98.69 90 THR A C 1
ATOM 621 O O . THR A 1 90 ? 2.155 9.469 -3.475 1.00 98.69 90 THR A O 1
ATOM 624 N N . PRO A 1 91 ? 0.389 10.594 -4.316 1.00 98.12 91 PRO A N 1
ATOM 625 C CA . PRO A 1 91 ? 0.142 11.308 -3.080 1.00 98.12 91 PRO A CA 1
ATOM 626 C C . PRO A 1 91 ? -0.496 10.363 -2.056 1.00 98.12 91 PRO A C 1
ATOM 628 O O . PRO A 1 91 ? -1.289 9.489 -2.419 1.00 98.12 91 PRO A O 1
ATOM 631 N N . PHE A 1 92 ? -0.185 10.557 -0.779 1.00 98.06 92 PHE A N 1
ATOM 632 C CA . PHE A 1 92 ? -0.767 9.781 0.309 1.00 98.06 92 PHE A CA 1
ATOM 633 C C . PHE A 1 92 ? -0.899 10.592 1.603 1.00 98.06 92 PHE A C 1
ATOM 635 O O . PHE A 1 92 ? -0.305 11.660 1.784 1.00 98.06 92 PHE A O 1
ATOM 642 N N . LYS A 1 93 ? -1.730 10.051 2.494 1.00 97.38 93 LYS A N 1
ATOM 643 C CA . LYS A 1 93 ? -1.947 10.459 3.883 1.00 97.38 93 LYS A CA 1
ATOM 644 C C . LYS A 1 93 ? -2.148 9.196 4.709 1.00 97.38 93 LYS A C 1
ATOM 646 O O . LYS A 1 93 ? -2.756 8.252 4.207 1.00 97.38 93 LYS A O 1
ATOM 651 N N . CYS A 1 94 ? -1.692 9.183 5.951 1.00 97.25 94 CYS A N 1
ATOM 652 C CA . CYS A 1 94 ? -1.840 8.038 6.842 1.00 97.25 94 CYS A CA 1
ATOM 653 C C . CYS A 1 94 ? -3.172 8.038 7.594 1.00 97.25 94 CYS A C 1
ATOM 655 O O . CYS A 1 94 ? -3.742 6.975 7.824 1.00 97.25 94 CYS A O 1
ATOM 657 N N . THR A 1 95 ? -3.696 9.213 7.943 1.00 95.19 95 THR A N 1
ATOM 658 C CA . THR A 1 95 ? -4.914 9.352 8.761 1.00 95.19 95 THR A CA 1
ATOM 659 C C . THR A 1 95 ? -6.115 9.872 7.977 1.00 95.19 95 THR A C 1
ATOM 661 O O . THR A 1 95 ? -7.255 9.806 8.430 1.00 95.19 95 THR A O 1
ATOM 664 N N . GLY A 1 96 ? -5.871 10.473 6.811 1.00 92.50 96 GLY A N 1
ATOM 665 C CA . GLY A 1 96 ? -6.917 11.129 6.027 1.00 92.50 96 GLY A CA 1
ATOM 666 C C . GLY A 1 96 ? -7.433 12.430 6.653 1.00 92.50 96 GLY A C 1
ATOM 667 O O . GLY A 1 96 ? -8.335 13.054 6.092 1.00 92.50 96 GLY A O 1
ATOM 668 N N . ALA A 1 97 ? -6.856 12.885 7.772 1.00 93.56 97 ALA A N 1
ATOM 669 C CA . ALA A 1 97 ? -7.239 14.140 8.396 1.00 93.56 97 ALA A CA 1
ATOM 670 C C . ALA A 1 97 ? -7.013 15.323 7.439 1.00 93.56 97 ALA A C 1
ATOM 672 O O . ALA A 1 97 ? -6.028 15.399 6.692 1.00 93.56 97 ALA A O 1
ATOM 673 N N . THR A 1 98 ? -7.927 16.292 7.474 1.00 92.25 98 THR A N 1
ATOM 674 C CA . THR A 1 98 ? -7.816 17.523 6.676 1.00 92.25 98 THR A CA 1
ATOM 675 C C . THR A 1 98 ? -6.596 18.347 7.077 1.00 92.25 98 THR A C 1
ATOM 677 O O . THR A 1 98 ? -5.983 18.980 6.222 1.00 92.25 98 THR A O 1
ATOM 680 N N . THR A 1 99 ? -6.216 18.282 8.354 1.00 93.62 99 THR A N 1
ATOM 681 C CA . THR A 1 99 ? -5.034 18.928 8.936 1.00 93.62 99 THR A CA 1
ATOM 682 C C . THR A 1 99 ? -3.729 18.181 8.666 1.00 93.62 99 THR A C 1
ATOM 684 O O . THR A 1 99 ? -2.662 18.759 8.857 1.00 93.62 99 THR A O 1
ATOM 687 N N . GLU A 1 100 ? -3.779 16.923 8.218 1.00 94.50 100 GLU A N 1
ATOM 688 C CA . GLU A 1 100 ? -2.578 16.191 7.817 1.00 94.50 100 GLU A CA 1
ATOM 689 C C . GLU A 1 100 ? -2.048 16.766 6.496 1.00 94.50 100 GLU A C 1
ATOM 691 O O . GLU A 1 100 ? -2.795 16.902 5.520 1.00 94.50 100 GLU A O 1
ATOM 696 N N . ALA A 1 101 ? -0.758 17.094 6.441 1.00 94.00 101 ALA A N 1
ATOM 697 C CA . ALA A 1 101 ? -0.113 17.486 5.194 1.00 94.00 101 ALA A CA 1
ATOM 698 C C . ALA A 1 101 ? -0.041 16.286 4.232 1.00 94.00 101 ALA A C 1
ATOM 700 O O . ALA A 1 101 ? 0.273 15.168 4.640 1.00 94.00 101 ALA A O 1
ATOM 701 N N . GLY A 1 102 ? -0.339 16.516 2.951 1.00 94.31 102 GLY A N 1
ATOM 702 C CA . GLY A 1 102 ? -0.163 15.493 1.921 1.00 94.31 102 GLY A CA 1
ATOM 703 C C . GLY A 1 102 ? 1.318 15.197 1.689 1.00 94.31 102 GLY A C 1
ATOM 704 O O . GLY A 1 102 ? 2.140 16.113 1.692 1.00 94.31 102 GLY A O 1
ATOM 705 N N . LYS A 1 103 ? 1.637 13.923 1.477 1.00 97.06 103 LYS A N 1
ATOM 706 C CA . LYS A 1 103 ? 2.984 13.428 1.167 1.00 97.06 103 LYS A CA 1
ATOM 707 C C . LYS A 1 103 ? 2.978 12.751 -0.194 1.00 97.06 103 LYS A C 1
ATOM 709 O O . LYS A 1 103 ? 1.905 12.479 -0.727 1.00 97.06 103 LYS A O 1
ATOM 714 N N . THR A 1 104 ? 4.155 12.445 -0.726 1.00 98.31 104 THR A N 1
ATOM 715 C CA . THR A 1 104 ? 4.304 11.715 -1.989 1.00 98.31 104 THR A CA 1
ATOM 716 C C . THR A 1 104 ? 5.276 10.567 -1.793 1.00 98.31 104 THR A C 1
ATOM 718 O O . THR A 1 104 ? 6.384 10.785 -1.310 1.00 98.31 104 THR A O 1
ATOM 721 N N . ALA A 1 105 ? 4.862 9.362 -2.177 1.00 98.50 105 ALA A N 1
ATOM 722 C CA . ALA A 1 105 ? 5.752 8.219 -2.322 1.00 98.50 105 ALA A CA 1
ATOM 723 C C . ALA A 1 105 ? 6.090 8.042 -3.802 1.00 98.50 105 ALA A C 1
ATOM 725 O O . ALA A 1 105 ? 5.216 8.214 -4.654 1.00 98.50 105 ALA A O 1
ATOM 726 N N . THR A 1 106 ? 7.339 7.692 -4.093 1.00 98.62 106 THR A N 1
ATOM 727 C CA . THR A 1 106 ? 7.859 7.498 -5.450 1.00 98.62 106 THR A CA 1
ATOM 728 C C . THR A 1 106 ? 8.449 6.103 -5.538 1.00 98.62 106 THR A C 1
ATOM 730 O O . THR A 1 106 ? 9.183 5.704 -4.636 1.00 98.62 106 THR A O 1
ATOM 733 N N . THR A 1 107 ? 8.129 5.375 -6.605 1.00 98.56 107 THR A N 1
ATOM 734 C CA . THR A 1 107 ? 8.712 4.055 -6.852 1.00 98.56 107 THR A CA 1
ATOM 735 C C . THR A 1 107 ? 10.214 4.181 -7.095 1.00 98.56 107 THR A C 1
ATOM 737 O O . THR A 1 107 ? 10.665 5.058 -7.831 1.00 98.56 107 THR A O 1
ATOM 740 N N . GLY A 1 108 ? 10.978 3.286 -6.487 1.00 96.94 108 GLY A N 1
ATOM 741 C CA . GLY A 1 108 ? 12.422 3.156 -6.628 1.00 96.94 108 GLY A CA 1
ATOM 742 C C . GLY A 1 108 ? 12.883 1.854 -5.988 1.00 96.94 108 GLY A C 1
ATOM 743 O O . GLY A 1 108 ? 12.066 0.980 -5.703 1.00 96.94 108 GLY A O 1
ATOM 744 N N . ASP A 1 109 ? 14.173 1.754 -5.706 1.00 94.94 109 ASP A N 1
ATOM 745 C CA . ASP A 1 109 ? 14.773 0.514 -5.213 1.00 94.94 109 ASP A CA 1
ATOM 746 C C . ASP A 1 109 ? 14.141 0.072 -3.876 1.00 94.94 109 ASP A C 1
ATOM 748 O O . ASP A 1 109 ? 13.795 -1.082 -3.697 1.00 94.94 109 ASP A O 1
ATOM 752 N N . HIS A 1 110 ? 13.848 0.994 -2.954 1.00 96.38 110 HIS A N 1
ATOM 753 C CA . HIS A 1 110 ? 13.359 0.650 -1.602 1.00 96.38 110 HIS A CA 1
ATOM 754 C C . HIS A 1 110 ? 11.868 0.925 -1.360 1.00 96.38 110 HIS A C 1
ATOM 756 O O . HIS A 1 110 ? 11.389 0.835 -0.224 1.00 96.38 110 HIS A O 1
ATOM 762 N N . VAL A 1 111 ? 11.140 1.343 -2.397 1.00 98.31 111 VAL A N 1
ATOM 763 C CA . VAL A 1 111 ? 9.731 1.742 -2.310 1.00 98.31 111 VAL A CA 1
ATOM 764 C C . VAL A 1 111 ? 9.021 1.304 -3.576 1.00 98.31 111 VAL A C 1
ATOM 766 O O . VAL A 1 111 ? 9.425 1.667 -4.677 1.00 98.31 111 VAL A O 1
ATOM 769 N N . VAL A 1 112 ? 7.909 0.597 -3.424 1.00 98.50 112 VAL A N 1
ATOM 770 C CA . VAL A 1 112 ? 7.055 0.203 -4.542 1.00 98.50 112 VAL A CA 1
ATOM 771 C C . VAL A 1 112 ? 5.675 0.834 -4.384 1.00 98.50 112 VAL A C 1
ATOM 773 O O . VAL A 1 112 ? 5.040 0.725 -3.331 1.00 98.50 112 VAL A O 1
ATOM 776 N N . VAL A 1 113 ? 5.213 1.518 -5.432 1.00 98.81 113 VAL A N 1
ATOM 777 C CA . VAL A 1 113 ? 3.871 2.105 -5.510 1.00 98.81 113 VAL A CA 1
ATOM 778 C C . VAL A 1 113 ? 3.063 1.344 -6.553 1.00 98.81 113 VAL A C 1
ATOM 780 O O . VAL A 1 113 ? 3.411 1.326 -7.732 1.00 98.81 113 VAL A O 1
ATOM 783 N N . LEU A 1 114 ? 1.962 0.733 -6.129 1.00 98.81 114 LEU A N 1
ATOM 784 C CA . LEU A 1 114 ? 1.148 -0.144 -6.966 1.00 98.81 114 LEU A CA 1
ATOM 785 C C . LEU A 1 114 ? -0.262 0.415 -7.115 1.00 98.81 114 LEU A C 1
ATOM 787 O O . LEU A 1 114 ? -0.841 0.919 -6.153 1.00 98.81 114 LEU A O 1
ATOM 791 N N . LEU A 1 115 ? -0.827 0.272 -8.309 1.00 98.81 115 LEU A N 1
ATOM 792 C CA . LEU A 1 115 ? -2.267 0.141 -8.496 1.00 98.81 115 LEU A CA 1
ATOM 793 C C . LEU A 1 115 ? -2.590 -1.353 -8.438 1.00 98.81 115 LEU A C 1
ATOM 795 O O . LEU A 1 115 ? -1.958 -2.134 -9.152 1.00 98.81 115 LEU A O 1
ATOM 799 N N . ALA A 1 116 ? -3.531 -1.748 -7.591 1.00 98.44 116 ALA A N 1
ATOM 800 C CA . ALA A 1 116 ? -3.845 -3.146 -7.339 1.00 98.44 116 ALA A CA 1
ATOM 801 C C . ALA A 1 116 ? -5.353 -3.384 -7.296 1.00 98.44 116 ALA A C 1
ATOM 803 O O . ALA A 1 116 ? -6.114 -2.529 -6.829 1.00 98.44 116 ALA A O 1
ATOM 804 N N . ASP A 1 117 ? -5.741 -4.574 -7.730 1.00 98.25 117 ASP A N 1
ATOM 805 C CA . ASP A 1 117 ? -7.089 -5.091 -7.584 1.00 98.25 117 ASP A CA 1
ATOM 806 C C . ASP A 1 117 ? -7.177 -5.980 -6.348 1.00 98.25 117 ASP A C 1
ATOM 808 O O . ASP A 1 117 ? -6.279 -6.768 -6.044 1.00 98.25 117 ASP A O 1
ATOM 812 N N . PHE A 1 118 ? -8.274 -5.837 -5.613 1.00 98.19 118 PHE A N 1
ATOM 813 C CA . PHE A 1 118 ? -8.569 -6.519 -4.363 1.00 98.19 118 PHE A CA 1
ATOM 814 C C . PHE A 1 118 ? -9.860 -7.310 -4.511 1.00 98.19 118 PHE A C 1
ATOM 816 O O . PHE A 1 118 ? -10.838 -6.831 -5.085 1.00 98.19 118 PHE A O 1
ATOM 823 N N . TYR A 1 119 ? -9.882 -8.506 -3.929 1.00 97.06 119 TYR A N 1
ATOM 824 C CA . TYR A 1 119 ? -10.957 -9.468 -4.144 1.00 97.06 119 TYR A CA 1
ATOM 825 C C . TYR A 1 119 ? -11.549 -9.913 -2.816 1.00 97.06 119 TYR A C 1
ATOM 827 O O . TYR A 1 119 ? -10.820 -10.326 -1.905 1.00 97.06 119 TYR A O 1
ATOM 835 N N . ARG A 1 120 ? -12.877 -9.885 -2.714 1.00 93.19 120 ARG A N 1
ATOM 836 C CA . ARG A 1 120 ? -13.633 -10.516 -1.629 1.00 93.19 120 ARG A CA 1
ATOM 837 C C . ARG A 1 120 ? -13.806 -12.009 -1.883 1.00 93.19 120 ARG A C 1
ATOM 839 O O . ARG A 1 120 ? -13.738 -12.495 -3.011 1.00 93.19 120 ARG A O 1
ATOM 846 N N . ALA A 1 121 ? -14.061 -12.752 -0.810 1.00 82.75 121 ALA A N 1
ATOM 847 C CA . ALA A 1 121 ? -14.460 -14.145 -0.934 1.00 82.75 121 ALA A CA 1
ATOM 848 C C . ALA A 1 121 ? -15.819 -14.224 -1.650 1.00 82.75 121 ALA A C 1
ATOM 850 O O . ALA A 1 121 ? -16.787 -13.636 -1.181 1.00 82.75 121 ALA A O 1
ATOM 851 N N . GLY A 1 122 ? -15.893 -14.971 -2.753 1.00 80.19 122 GLY A N 1
ATOM 852 C CA . GLY A 1 122 ? -17.138 -15.187 -3.503 1.00 80.19 122 GLY A CA 1
ATOM 853 C C . GLY A 1 122 ? -17.259 -14.396 -4.808 1.00 80.19 122 GLY A C 1
ATOM 854 O O . GLY A 1 122 ? -17.994 -14.848 -5.680 1.00 80.19 122 GLY A O 1
ATOM 855 N N . ASP A 1 123 ? -16.476 -13.328 -4.991 1.00 84.88 123 ASP A N 1
ATOM 856 C CA . ASP A 1 123 ? -16.446 -12.542 -6.243 1.00 84.88 123 ASP A CA 1
ATOM 857 C C . ASP A 1 123 ? -15.579 -13.225 -7.335 1.00 84.88 123 ASP A C 1
ATOM 859 O O . ASP A 1 123 ? -15.533 -12.817 -8.489 1.00 84.88 123 ASP A O 1
ATOM 863 N N . GLY A 1 124 ? -14.924 -14.343 -6.998 1.00 81.44 124 G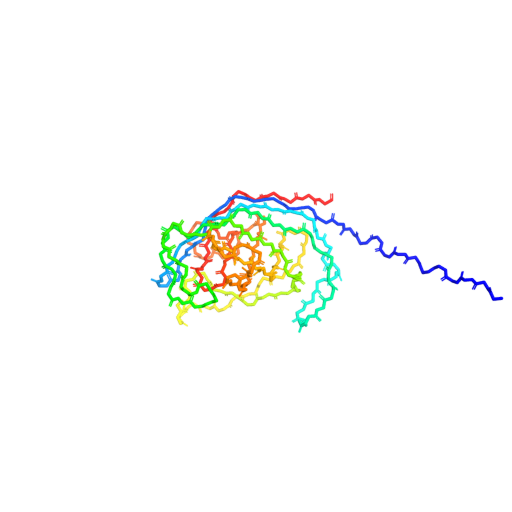LY A N 1
ATOM 864 C CA . GLY A 1 124 ? -14.208 -15.181 -7.959 1.00 81.44 124 GLY A CA 1
ATOM 865 C C . GLY A 1 124 ? -12.976 -14.492 -8.551 1.00 81.44 124 GLY A C 1
ATOM 866 O O . GLY A 1 124 ? -12.004 -14.227 -7.837 1.00 81.44 124 GLY A O 1
ATOM 867 N N . ILE A 1 125 ? -12.993 -14.294 -9.872 1.00 83.56 125 ILE A N 1
ATOM 868 C CA . ILE A 1 125 ? -11.953 -13.556 -10.605 1.00 83.56 125 ILE A CA 1
ATOM 869 C C . ILE A 1 125 ? -12.364 -12.119 -10.913 1.00 83.56 125 ILE A C 1
ATOM 871 O O . ILE A 1 125 ? -11.539 -11.398 -11.450 1.00 83.56 125 ILE A O 1
ATOM 875 N N . ASP A 1 126 ? -13.595 -11.727 -10.581 1.00 88.81 126 ASP A N 1
ATOM 876 C CA . ASP A 1 126 ? -14.058 -10.365 -10.794 1.00 88.81 126 ASP A CA 1
ATOM 877 C C . ASP A 1 126 ? -13.501 -9.486 -9.669 1.00 88.81 126 ASP A C 1
ATOM 879 O O . ASP A 1 126 ? -13.627 -9.798 -8.478 1.00 88.81 126 ASP A O 1
ATOM 883 N N . GLU A 1 127 ? -12.835 -8.404 -10.049 1.00 92.44 127 GLU A N 1
ATOM 884 C CA . GLU A 1 127 ? -12.201 -7.472 -9.130 1.00 92.44 127 GLU A CA 1
ATOM 885 C C . GLU A 1 127 ? -13.265 -6.776 -8.269 1.00 92.44 127 GLU A C 1
ATOM 887 O O . GLU A 1 127 ? -14.179 -6.125 -8.781 1.00 92.44 127 GLU A O 1
ATOM 892 N N . SER A 1 128 ? -13.158 -6.881 -6.939 1.00 95.19 128 SER A N 1
ATOM 893 C CA . SER A 1 128 ? -14.106 -6.212 -6.037 1.00 95.19 128 SER A CA 1
ATOM 894 C C . SER A 1 128 ? -13.793 -4.722 -5.905 1.00 95.19 128 SER A C 1
ATOM 896 O O . SER A 1 128 ? -14.706 -3.901 -5.807 1.00 95.19 128 SER A O 1
ATOM 898 N N . PHE A 1 129 ? -12.502 -4.376 -5.861 1.00 97.06 129 PHE A N 1
ATOM 899 C CA . PHE A 1 129 ? -12.015 -3.012 -5.665 1.00 97.06 129 PHE A CA 1
ATOM 900 C C . PHE A 1 129 ? -10.698 -2.802 -6.406 1.00 97.06 129 PHE A C 1
ATOM 902 O O . PHE A 1 129 ? -9.851 -3.686 -6.388 1.00 97.06 129 PHE A O 1
ATOM 909 N N . THR A 1 130 ? -10.473 -1.593 -6.915 1.00 98.06 130 THR A N 1
ATOM 910 C CA . THR A 1 130 ? -9.166 -1.161 -7.426 1.00 98.06 130 THR A CA 1
ATOM 911 C C . THR A 1 130 ? -8.664 -0.008 -6.567 1.00 98.06 130 THR A C 1
ATOM 913 O O . THR A 1 130 ? -9.348 1.008 -6.434 1.00 98.06 130 THR A O 1
ATOM 916 N N . ALA A 1 131 ? -7.480 -0.139 -5.975 1.00 98.50 131 ALA A N 1
ATOM 917 C CA . ALA A 1 131 ? -6.919 0.866 -5.075 1.00 98.50 131 ALA A CA 1
ATOM 918 C C . ALA A 1 131 ? -5.399 0.949 -5.189 1.00 98.50 131 ALA A C 1
ATOM 920 O O . ALA A 1 131 ? -4.734 0.011 -5.633 1.00 98.50 131 ALA A O 1
ATOM 921 N N . LYS A 1 132 ? -4.827 2.071 -4.754 1.00 98.81 132 LYS A N 1
ATOM 922 C CA . LYS A 1 132 ? -3.371 2.201 -4.658 1.00 98.81 132 LYS A CA 1
ATOM 923 C C . LYS A 1 132 ? -2.841 1.633 -3.345 1.00 98.81 132 LYS A C 1
ATOM 925 O O . LYS A 1 132 ? -3.492 1.734 -2.303 1.00 98.81 132 LYS A O 1
ATOM 930 N N . MET A 1 133 ? -1.620 1.117 -3.383 1.00 98.62 133 MET A N 1
ATOM 931 C CA . MET A 1 133 ? -0.866 0.726 -2.195 1.00 98.62 133 MET A CA 1
ATOM 932 C C . MET A 1 133 ? 0.610 1.106 -2.313 1.00 98.62 133 MET A C 1
ATOM 934 O O . MET A 1 133 ? 1.151 1.211 -3.413 1.00 98.62 133 MET A O 1
ATOM 938 N N . ILE A 1 134 ? 1.252 1.316 -1.166 1.00 98.81 134 ILE A N 1
ATOM 939 C CA . ILE A 1 134 ? 2.692 1.571 -1.059 1.00 98.81 134 ILE A CA 1
ATOM 940 C C . ILE A 1 134 ? 3.279 0.544 -0.099 1.00 98.81 134 ILE A C 1
ATOM 942 O O . ILE A 1 134 ? 2.733 0.341 0.987 1.00 98.81 134 ILE A O 1
ATOM 946 N N . VAL A 1 135 ? 4.406 -0.053 -0.472 1.00 98.62 135 VAL A N 1
ATOM 947 C CA . VAL A 1 135 ? 5.265 -0.826 0.434 1.00 98.62 135 VAL A CA 1
ATOM 948 C C . VAL A 1 135 ? 6.653 -0.205 0.396 1.00 98.62 135 VAL A C 1
ATOM 950 O O . VAL A 1 135 ? 7.148 0.139 -0.676 1.00 98.62 135 VAL A O 1
ATOM 953 N N . SER A 1 136 ? 7.267 -0.037 1.559 1.00 98.31 136 SER A N 1
ATOM 954 C CA . SER A 1 136 ? 8.574 0.597 1.710 1.00 98.31 136 SER A CA 1
ATOM 955 C C . SER A 1 136 ? 9.441 -0.186 2.690 1.00 98.31 136 SER A C 1
ATOM 957 O O . SER A 1 136 ? 8.940 -0.813 3.625 1.00 98.31 136 SER A O 1
ATOM 959 N N . GLU A 1 137 ? 10.755 -0.149 2.497 1.00 96.31 137 GLU A N 1
ATOM 960 C CA . GLU A 1 137 ? 11.707 -0.651 3.492 1.00 96.31 137 GLU A CA 1
ATOM 961 C C . GLU A 1 137 ? 11.822 0.297 4.697 1.00 96.31 137 GLU A C 1
ATOM 963 O O . GLU A 1 137 ? 12.060 -0.135 5.824 1.00 96.31 137 GLU A O 1
ATOM 968 N N . THR A 1 138 ? 11.606 1.594 4.471 1.00 95.06 138 THR A N 1
ATOM 969 C CA . THR A 1 138 ? 11.724 2.642 5.493 1.00 95.06 138 THR A CA 1
ATOM 970 C C . THR A 1 138 ? 10.385 3.309 5.794 1.00 95.06 138 THR A C 1
ATOM 972 O O . THR A 1 138 ? 9.398 3.139 5.077 1.00 95.06 138 THR A O 1
ATOM 975 N N . ASP A 1 139 ? 10.341 4.050 6.895 1.00 97.00 139 ASP A N 1
ATOM 976 C CA . ASP A 1 139 ? 9.142 4.743 7.344 1.00 97.00 139 ASP A CA 1
ATOM 977 C C . ASP A 1 139 ? 8.717 5.863 6.374 1.00 97.00 139 ASP A C 1
ATOM 979 O O . ASP A 1 139 ? 9.508 6.758 6.065 1.00 97.00 139 ASP A O 1
ATOM 983 N N . LEU A 1 140 ? 7.466 5.821 5.898 1.00 96.69 140 LEU A N 1
ATOM 984 C CA . LEU A 1 140 ? 6.909 6.825 4.987 1.00 96.69 140 LEU A CA 1
ATOM 985 C C . LEU A 1 140 ? 6.520 8.125 5.710 1.00 96.69 140 LEU A C 1
ATOM 987 O O . LEU A 1 140 ? 6.368 9.159 5.053 1.00 96.69 140 LEU A O 1
ATOM 991 N N . ASP A 1 141 ? 6.317 8.095 7.032 1.00 94.44 141 ASP A N 1
ATOM 992 C CA . ASP A 1 141 ? 5.902 9.263 7.813 1.00 94.44 141 ASP A CA 1
ATOM 993 C C . ASP A 1 141 ? 6.578 9.346 9.193 1.00 94.44 141 ASP A C 1
ATOM 995 O O . ASP A 1 141 ? 5.915 9.221 10.219 1.00 94.44 141 ASP A O 1
ATOM 999 N N . PRO A 1 142 ? 7.868 9.715 9.259 1.00 92.25 142 PRO A N 1
ATOM 1000 C CA . PRO A 1 142 ? 8.617 9.755 10.519 1.00 92.25 142 PRO A CA 1
ATOM 1001 C C . PRO A 1 142 ? 8.107 10.786 11.543 1.00 92.25 142 PRO A C 1
ATOM 1003 O O . PRO A 1 142 ? 8.662 10.902 12.637 1.00 92.25 142 PRO A O 1
ATOM 1006 N N . VAL A 1 143 ? 7.092 11.587 11.200 1.00 91.00 143 VAL A N 1
ATOM 1007 C CA . VAL A 1 143 ? 6.430 12.511 12.129 1.00 91.00 143 VAL A CA 1
ATOM 1008 C C . VAL A 1 143 ? 5.375 11.785 12.967 1.00 91.00 143 VAL A C 1
ATOM 1010 O O . VAL A 1 143 ? 5.127 12.181 14.111 1.00 91.00 143 VAL A O 1
ATOM 1013 N N . LEU A 1 144 ? 4.743 10.738 12.429 1.00 90.19 144 LEU A N 1
ATOM 1014 C CA . LEU A 1 144 ? 3.770 9.943 13.166 1.00 90.19 144 LEU A CA 1
ATOM 1015 C C . LEU A 1 144 ? 4.473 8.909 14.058 1.00 90.19 144 LEU A C 1
ATOM 1017 O O . LEU A 1 144 ? 5.482 8.323 13.679 1.00 90.19 144 LEU A O 1
ATOM 1021 N N . PRO A 1 145 ? 3.946 8.635 15.264 1.00 91.50 145 PRO A N 1
ATOM 1022 C CA . PRO A 1 145 ? 4.495 7.581 16.105 1.00 91.50 145 PRO A CA 1
ATOM 1023 C C . PRO A 1 145 ? 4.388 6.198 15.446 1.00 91.50 145 PRO A C 1
ATOM 1025 O O . PRO A 1 145 ? 3.321 5.808 14.972 1.00 91.50 145 PRO A O 1
ATOM 1028 N N . GLY A 1 146 ? 5.466 5.417 15.519 1.00 92.06 146 GLY A N 1
ATOM 1029 C CA . GLY A 1 146 ? 5.526 4.053 14.984 1.00 92.06 146 GLY A CA 1
ATOM 1030 C C . GLY A 1 146 ? 6.258 3.994 13.647 1.00 92.06 146 GLY A C 1
ATOM 1031 O O . GLY A 1 146 ? 7.054 4.872 13.359 1.00 92.06 146 GLY A O 1
ATOM 1032 N N . VAL A 1 147 ? 6.005 2.941 12.866 1.00 95.44 147 VAL A N 1
ATOM 1033 C CA . VAL A 1 147 ? 6.537 2.781 11.504 1.00 95.44 147 VAL A CA 1
ATOM 1034 C C . VAL A 1 147 ? 5.362 2.702 10.535 1.00 95.44 147 VAL A C 1
ATOM 1036 O O . VAL A 1 147 ? 4.437 1.914 10.752 1.00 95.44 147 VAL A O 1
ATOM 1039 N N . GLN A 1 148 ? 5.396 3.502 9.474 1.00 97.00 148 GLN A N 1
ATOM 1040 C CA . GLN A 1 148 ? 4.382 3.573 8.427 1.00 97.00 148 GLN A CA 1
ATOM 1041 C C . GLN A 1 148 ? 4.990 3.148 7.094 1.00 97.00 148 GLN A C 1
ATOM 1043 O O . GLN A 1 148 ? 5.141 3.950 6.184 1.00 97.00 148 GLN A O 1
ATOM 1048 N N . ASN A 1 149 ? 5.368 1.880 6.965 1.00 98.06 149 ASN A N 1
ATOM 1049 C CA . ASN A 1 149 ? 6.018 1.354 5.760 1.00 98.06 149 ASN A CA 1
ATOM 1050 C C . ASN A 1 149 ? 5.091 0.482 4.886 1.00 98.06 149 ASN A C 1
ATOM 1052 O O . ASN A 1 149 ? 5.532 -0.127 3.912 1.00 98.06 149 ASN A O 1
ATOM 1056 N N . LEU A 1 150 ? 3.795 0.468 5.206 1.00 98.69 150 LEU A N 1
ATOM 1057 C CA . LEU A 1 150 ? 2.702 -0.005 4.359 1.00 98.69 150 LEU A CA 1
ATOM 1058 C C . LEU A 1 150 ? 1.594 1.050 4.336 1.00 98.69 150 LEU A C 1
ATOM 1060 O O . LEU A 1 150 ? 1.228 1.593 5.379 1.00 98.69 150 LEU A O 1
ATOM 1064 N N . TRP A 1 151 ? 1.024 1.302 3.161 1.00 98.75 151 TRP A N 1
ATOM 1065 C CA . TRP A 1 151 ? -0.135 2.178 2.992 1.00 98.75 151 TRP A CA 1
ATOM 1066 C C . TRP A 1 151 ? -1.130 1.603 1.985 1.00 98.75 151 TRP A C 1
ATOM 1068 O O . TRP A 1 151 ? -0.726 1.026 0.976 1.00 98.75 151 TRP A O 1
ATOM 1078 N N . VAL A 1 152 ? -2.424 1.803 2.244 1.00 98.62 152 VAL A N 1
ATOM 1079 C CA . VAL A 1 152 ? -3.527 1.448 1.338 1.00 98.62 152 VAL A CA 1
ATOM 1080 C C . VAL A 1 152 ? -4.479 2.635 1.195 1.00 98.62 152 VAL A C 1
ATOM 1082 O O . VAL A 1 152 ? -4.909 3.234 2.189 1.00 98.62 152 VAL A O 1
ATOM 1085 N N . GLU A 1 153 ? -4.825 2.973 -0.048 1.00 98.56 153 GLU A N 1
ATOM 1086 C CA . GLU A 1 153 ? -5.658 4.126 -0.386 1.00 98.56 153 GLU A CA 1
ATOM 1087 C C . GLU A 1 153 ? -7.019 4.083 0.314 1.00 98.56 153 GLU A C 1
ATOM 1089 O O . GLU A 1 153 ? -7.791 3.137 0.186 1.00 98.56 153 GLU A O 1
ATOM 1094 N N . GLY A 1 154 ? -7.321 5.141 1.069 1.00 97.19 154 GLY A N 1
ATOM 1095 C CA . GLY A 1 154 ? -8.574 5.254 1.814 1.00 97.19 154 GLY A CA 1
ATOM 1096 C C . GLY A 1 154 ? -8.638 4.439 3.110 1.00 97.19 154 GLY A C 1
ATOM 1097 O O . GLY A 1 154 ? -9.634 4.564 3.817 1.00 97.19 154 GLY A O 1
ATOM 1098 N N . VAL A 1 155 ? -7.606 3.660 3.457 1.00 98.12 155 VAL A N 1
ATOM 1099 C CA . VAL A 1 155 ? -7.532 2.907 4.725 1.00 98.12 155 VAL A CA 1
ATOM 1100 C C . VAL A 1 155 ? -6.490 3.497 5.674 1.00 98.12 155 VAL A C 1
ATOM 1102 O O . VAL A 1 155 ? -6.767 3.667 6.860 1.00 98.12 155 VAL A O 1
ATOM 1105 N N . GLY A 1 156 ? -5.315 3.864 5.162 1.00 97.88 156 GLY A N 1
ATOM 1106 C CA . GLY A 1 156 ? -4.274 4.532 5.943 1.00 97.88 156 GLY A CA 1
ATOM 1107 C C . GLY A 1 156 ? -2.933 3.816 5.906 1.00 97.88 156 GLY A C 1
ATOM 1108 O O . GLY A 1 156 ? -2.634 3.104 4.948 1.00 97.88 156 GLY A O 1
ATOM 1109 N N . CYS A 1 157 ? -2.119 4.051 6.932 1.00 98.00 157 CYS A N 1
ATOM 1110 C CA . CYS A 1 157 ? -0.763 3.522 7.053 1.00 98.00 157 CYS A CA 1
ATOM 1111 C C . CYS A 1 157 ? -0.657 2.464 8.152 1.00 98.00 157 CYS A C 1
ATOM 1113 O O . CYS A 1 157 ? -1.483 2.376 9.054 1.00 98.00 157 CYS A O 1
ATOM 1115 N N . GLY A 1 158 ? 0.419 1.698 8.143 1.00 97.69 158 GLY A N 1
ATOM 1116 C CA . GLY A 1 158 ? 0.800 0.930 9.313 1.00 97.69 158 GLY A CA 1
ATOM 1117 C C . GLY A 1 158 ? 2.097 0.166 9.115 1.00 97.69 158 GLY A C 1
ATOM 1118 O O . GLY A 1 158 ? 2.766 0.329 8.088 1.00 97.69 158 GLY A O 1
ATOM 1119 N N . PRO A 1 159 ? 2.475 -0.633 10.120 1.00 98.12 159 PRO A N 1
ATOM 1120 C CA . PRO A 1 159 ? 3.713 -1.376 10.080 1.00 98.12 159 PRO A CA 1
ATOM 1121 C C . PRO A 1 159 ? 3.580 -2.616 9.192 1.00 98.12 159 PRO A C 1
ATOM 1123 O O . PRO A 1 159 ? 2.567 -3.325 9.201 1.00 98.12 159 PRO A O 1
ATOM 1126 N N . ALA A 1 160 ? 4.665 -2.920 8.497 1.00 98.06 160 ALA A N 1
ATOM 1127 C CA . ALA A 1 160 ? 4.907 -4.168 7.806 1.00 98.06 160 ALA A CA 1
ATOM 1128 C C . ALA A 1 160 ? 6.340 -4.643 8.060 1.00 98.06 160 ALA A C 1
ATOM 1130 O O . ALA A 1 160 ? 7.282 -3.855 8.145 1.00 98.06 160 ALA A O 1
ATOM 1131 N N . VAL A 1 161 ? 6.517 -5.957 8.130 1.00 97.75 161 VAL A N 1
ATOM 1132 C CA . VAL A 1 161 ? 7.829 -6.567 7.914 1.00 97.75 161 VAL A CA 1
ATOM 1133 C C . VAL A 1 161 ? 8.032 -6.586 6.408 1.00 97.75 161 VAL A C 1
ATOM 1135 O O . VAL A 1 161 ? 7.358 -7.362 5.735 1.00 97.75 161 VAL A O 1
ATOM 1138 N N . ALA A 1 162 ? 8.886 -5.705 5.889 1.00 97.25 162 ALA A N 1
ATOM 1139 C CA . ALA A 1 162 ? 9.158 -5.563 4.461 1.00 97.25 162 ALA A CA 1
ATOM 1140 C C . ALA A 1 162 ? 10.624 -5.895 4.163 1.00 97.25 162 ALA A C 1
ATOM 1142 O O . ALA A 1 162 ? 11.517 -5.534 4.929 1.00 97.25 162 ALA A O 1
ATOM 1143 N N . HIS A 1 163 ? 10.857 -6.576 3.048 1.00 97.12 163 HIS A N 1
ATOM 1144 C CA . HIS A 1 163 ? 12.184 -6.916 2.550 1.00 97.12 163 HIS A CA 1
ATOM 1145 C C . HIS A 1 163 ? 12.265 -6.602 1.065 1.00 97.12 163 HIS A C 1
ATOM 1147 O O . HIS A 1 163 ? 11.359 -6.974 0.319 1.00 97.12 163 HIS A O 1
ATOM 1153 N N . PHE A 1 164 ? 13.362 -5.969 0.658 1.00 97.19 164 PHE A N 1
ATOM 1154 C CA . PHE A 1 164 ? 13.680 -5.660 -0.730 1.00 97.19 164 PHE A CA 1
ATOM 1155 C C . PHE A 1 164 ? 14.992 -6.349 -1.132 1.00 97.19 164 PHE A C 1
ATOM 1157 O O . PHE A 1 164 ? 15.852 -6.619 -0.289 1.00 97.19 164 PHE A O 1
ATOM 1164 N N . SER A 1 165 ? 15.119 -6.701 -2.410 1.00 94.44 165 SER A N 1
ATOM 1165 C CA . SER A 1 165 ? 16.316 -7.318 -2.990 1.00 94.44 165 SER A CA 1
ATOM 1166 C C . SER A 1 165 ? 16.602 -6.729 -4.368 1.00 94.44 165 SER A C 1
ATOM 1168 O O . SER A 1 165 ? 15.673 -6.658 -5.172 1.00 94.44 165 SER A O 1
ATOM 1170 N N . HIS A 1 166 ? 17.866 -6.398 -4.636 1.00 85.62 166 HIS A N 1
ATOM 1171 C CA . HIS A 1 166 ? 18.350 -5.700 -5.838 1.00 85.62 166 HIS A CA 1
ATOM 1172 C C . HIS A 1 166 ? 19.410 -6.527 -6.570 1.00 85.62 166 HIS A C 1
ATOM 1174 O O . HIS A 1 166 ? 20.205 -7.201 -5.866 1.00 85.62 166 HIS A O 1
#

Radius of gyration: 16.37 Å; chains: 1; bounding box: 37×34×61 Å

Foldseek 3Di:
DDDDDDPPPPADKKWKWKWWKAAAEPWWIKTWTKIWIFHLVQAAPDPPDDGDTWMKGWMAICAAACDDQSHPRHHGWWGMKTFRGWHQKDWDAANPDPPTDIDMDGDDQFKTKTFMFTDTPPCPPDGPTTWIKMAGPFARCPPDPDRFRIAIGRGGTDDMPMDMDD